Protein AF-A0A7S0Z6G0-F1 (afdb_monomer_lite)

Secondary structure (DSSP, 8-state):
--HHHHHHHHHHHHHHHHHHHHHHTHHHHHHHHHHHHH---SSHHHHHHHHHHHHHHHTTSS-HHHHHTT-TT--HHHHHHHHHHHHHHHHHHHHHHHS-TT-GGGT--

Foldseek 3Di:
DPPVVVVVVVVVVVVVLLVVCLVVCVVVQVVLQVCLVPDDDPDLVSLLVNLVVVVVSCVVGPDNVSSCVVPPSRPVVSNVVSVVSNVVVVVVVVVVVPDPPVDCPVVDD

pLDDT: mean 88.49, std 12.57, range [52.66, 98.0]

Radius of gyration: 20.93 Å; chains: 1; bounding box: 57×38×56 Å

Structure (mmCIF, N/CA/C/O backbone):
data_AF-A0A7S0Z6G0-F1
#
_entry.id   AF-A0A7S0Z6G0-F1
#
loop_
_atom_site.group_PDB
_atom_site.id
_atom_site.type_symbol
_atom_site.label_atom_id
_atom_site.label_alt_id
_atom_site.label_comp_id
_atom_site.label_asym_id
_atom_site.label_entity_id
_atom_site.label_seq_id
_atom_site.pdbx_PDB_ins_code
_atom_site.Cartn_x
_atom_site.Cartn_y
_atom_site.Cartn_z
_atom_site.occupancy
_atom_site.B_iso_or_equiv
_atom_site.auth_seq_id
_atom_site.auth_comp_id
_atom_site.auth_asym_id
_atom_site.auth_atom_id
_atom_site.pdbx_PDB_model_num
ATOM 1 N N . MET A 1 1 ? -11.793 26.967 30.661 1.00 54.00 1 MET A N 1
ATOM 2 C CA . MET A 1 1 ? -12.825 25.903 30.649 1.00 54.00 1 MET A CA 1
ATOM 3 C C . MET A 1 1 ? -13.321 25.538 29.239 1.00 54.00 1 MET A C 1
ATOM 5 O O . MET A 1 1 ? -13.835 24.441 29.103 1.00 54.00 1 MET A O 1
ATOM 9 N N . GLY A 1 2 ? -13.155 26.372 28.195 1.00 59.50 2 GLY A N 1
ATOM 10 C CA . GLY A 1 2 ? -13.587 26.036 26.818 1.00 59.50 2 GLY A CA 1
ATOM 11 C C . GLY A 1 2 ? -12.658 25.096 26.028 1.00 59.50 2 GLY A C 1
ATOM 12 O O . GLY A 1 2 ? -13.141 24.165 25.398 1.00 59.50 2 GLY A O 1
ATOM 13 N N . LEU A 1 3 ? -11.334 25.267 26.142 1.00 62.19 3 LEU A N 1
ATOM 14 C CA . LEU A 1 3 ? -10.338 24.537 25.330 1.00 62.19 3 LEU A CA 1
ATOM 15 C C . LEU A 1 3 ? -10.370 23.005 25.502 1.00 62.19 3 LEU A C 1
ATOM 17 O O . LEU A 1 3 ? -10.285 22.266 24.531 1.00 62.19 3 LEU A O 1
ATOM 21 N N . VAL A 1 4 ? -10.566 22.515 26.730 1.00 69.00 4 VAL A N 1
ATOM 22 C CA . VAL A 1 4 ? -10.611 21.065 27.015 1.00 69.00 4 VAL A CA 1
ATOM 23 C C . VAL A 1 4 ? -11.849 20.402 26.397 1.00 69.00 4 VAL A C 1
ATOM 25 O O . VAL A 1 4 ? -11.830 19.217 26.070 1.00 69.00 4 VAL A O 1
ATOM 28 N N . LYS A 1 5 ? -12.940 21.159 26.231 1.00 65.69 5 LYS A N 1
ATOM 29 C CA . LYS A 1 5 ? -14.204 20.638 25.710 1.00 65.69 5 LYS A CA 1
ATOM 30 C C . LYS A 1 5 ? -14.134 20.441 24.194 1.00 65.69 5 LYS A C 1
ATOM 32 O O . LYS A 1 5 ? -14.489 19.368 23.719 1.00 65.69 5 LYS A O 1
ATOM 37 N N . GLU A 1 6 ? -13.577 21.416 23.473 1.00 66.69 6 GLU A N 1
ATOM 38 C CA . GLU A 1 6 ? -13.325 21.314 22.028 1.00 66.69 6 GLU A CA 1
ATOM 39 C C . GLU A 1 6 ? -12.334 20.191 21.688 1.00 66.69 6 GLU A C 1
ATOM 41 O O . GLU A 1 6 ? -12.572 19.425 20.756 1.00 66.69 6 GLU A O 1
ATOM 46 N N . GLU A 1 7 ? -11.264 20.013 22.473 1.00 70.69 7 GLU A N 1
ATOM 47 C CA . GLU A 1 7 ? -10.321 18.904 22.264 1.00 70.69 7 GLU A CA 1
ATOM 48 C C . GLU A 1 7 ? -10.978 17.526 22.443 1.00 70.69 7 GLU A C 1
ATOM 50 O O . GLU A 1 7 ? -10.702 16.594 21.683 1.00 70.69 7 GLU A O 1
ATOM 55 N N . LEU A 1 8 ? -11.853 17.372 23.441 1.00 65.75 8 LEU A N 1
ATOM 56 C CA . LEU A 1 8 ? -12.570 16.119 23.692 1.00 65.75 8 LEU A CA 1
ATOM 57 C C . LEU A 1 8 ? -13.629 15.834 22.622 1.00 65.75 8 LEU A C 1
ATOM 59 O O . LEU A 1 8 ? -13.761 14.692 22.176 1.00 65.75 8 LEU A O 1
ATOM 63 N N . GLU A 1 9 ? -14.359 16.858 22.185 1.00 67.44 9 GLU A N 1
ATOM 64 C CA . GLU A 1 9 ? -15.355 16.748 21.117 1.00 67.44 9 GLU A CA 1
ATOM 65 C C . GLU A 1 9 ? -14.693 16.421 19.770 1.00 67.44 9 GLU A C 1
ATOM 67 O O . GLU A 1 9 ? -15.143 15.504 19.080 1.00 67.44 9 GLU A O 1
ATOM 72 N N . GLY A 1 10 ? -13.563 17.061 19.447 1.00 70.38 10 GLY A N 1
ATOM 73 C CA . GLY A 1 10 ? -12.766 16.762 18.255 1.00 70.38 10 GLY A CA 1
ATOM 74 C C . GLY A 1 10 ? -12.196 15.341 18.256 1.00 70.38 10 GLY A C 1
ATOM 75 O O . GLY A 1 10 ? -12.312 14.625 17.260 1.00 70.38 10 GLY A O 1
ATOM 76 N N . ARG A 1 11 ? -11.662 14.872 19.394 1.00 72.31 11 ARG A N 1
ATOM 77 C CA . ARG A 1 11 ? -11.200 13.477 19.551 1.00 72.31 11 ARG A CA 1
ATOM 78 C C . ARG A 1 11 ? -12.338 12.468 19.395 1.00 72.31 11 ARG A C 1
ATOM 80 O O . ARG A 1 11 ? -12.143 11.423 18.778 1.00 72.31 11 ARG A O 1
ATOM 87 N N . SER A 1 12 ? -13.519 12.779 19.926 1.00 78.06 12 SER A N 1
ATOM 88 C CA . SER A 1 12 ? -14.714 11.934 19.812 1.00 78.06 12 SER A CA 1
ATOM 89 C C . SER A 1 12 ? -15.231 11.858 18.372 1.00 78.06 12 SER A C 1
ATOM 91 O O . SER A 1 12 ? -15.540 10.771 17.884 1.00 78.06 12 SER A O 1
ATOM 93 N N . ALA A 1 13 ? -15.279 12.986 17.660 1.00 85.38 13 ALA A N 1
ATOM 94 C CA . ALA A 1 13 ? -15.673 13.032 16.253 1.00 85.38 13 ALA A CA 1
ATOM 95 C C . ALA A 1 13 ? -14.694 12.253 15.362 1.00 85.38 13 ALA A C 1
ATOM 97 O O . ALA A 1 13 ? -15.119 11.426 14.558 1.00 85.38 13 ALA A O 1
ATOM 98 N N . TYR A 1 14 ? -13.390 12.441 15.572 1.00 88.81 14 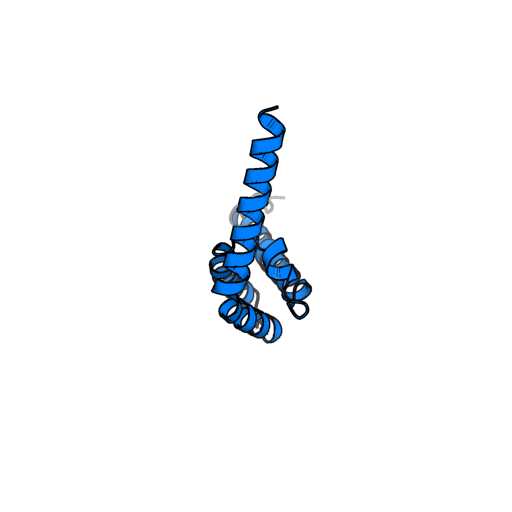TYR A N 1
ATOM 99 C CA . TYR A 1 14 ? -12.345 11.700 14.868 1.00 88.81 14 TYR A CA 1
ATOM 100 C C . TYR A 1 14 ? -12.471 10.182 15.069 1.00 88.81 14 TYR A C 1
ATOM 102 O O . TYR A 1 14 ? -12.482 9.424 14.102 1.00 88.81 14 TYR A O 1
ATOM 110 N N . GLN A 1 15 ? -12.645 9.721 16.313 1.00 87.25 15 GLN A N 1
ATOM 111 C CA . GLN A 1 15 ? -12.822 8.292 16.600 1.00 87.25 15 GLN A CA 1
ATOM 112 C C . GLN A 1 15 ? -14.065 7.706 15.920 1.00 87.25 15 GLN A C 1
ATOM 114 O O . GLN A 1 15 ? -14.023 6.572 15.442 1.00 87.25 15 GLN A O 1
ATOM 119 N N . LYS A 1 16 ? -15.160 8.474 15.848 1.00 90.31 16 LYS A N 1
ATOM 120 C CA . LYS A 1 16 ? -16.373 8.068 15.127 1.00 90.31 16 LYS A CA 1
ATOM 121 C C . LYS A 1 16 ? -16.137 7.974 13.624 1.00 90.31 16 LYS A C 1
ATOM 123 O O . LYS A 1 16 ? -16.610 7.015 13.024 1.00 90.31 16 LYS A O 1
ATOM 128 N N . GLN A 1 17 ? -15.392 8.909 13.035 1.00 92.06 17 GLN A N 1
ATOM 129 C CA . GLN A 1 17 ? -15.074 8.868 11.608 1.00 92.06 17 GLN A CA 1
ATOM 130 C C . GLN A 1 17 ? -14.238 7.633 11.264 1.00 92.06 17 GLN A C 1
ATOM 132 O O . GLN A 1 17 ? -14.618 6.865 10.389 1.00 92.06 17 GLN A O 1
ATOM 137 N N . VAL A 1 18 ? -13.179 7.361 12.031 1.00 91.69 18 VAL A N 1
ATOM 138 C CA . VAL A 1 18 ? -12.358 6.153 11.855 1.00 91.69 18 VAL A CA 1
ATOM 139 C C . VAL A 1 18 ? -13.195 4.879 12.009 1.00 91.69 18 VAL A C 1
ATOM 141 O O . VAL A 1 18 ? -13.020 3.923 11.256 1.00 91.69 18 VAL A O 1
ATOM 144 N N . ALA A 1 19 ? -14.109 4.831 12.983 1.00 90.12 19 ALA A N 1
ATOM 145 C CA . ALA A 1 19 ? -15.001 3.687 13.160 1.00 90.12 19 ALA A CA 1
ATOM 146 C C . ALA A 1 19 ? -15.987 3.526 11.989 1.00 90.12 19 ALA A C 1
ATOM 148 O O . ALA A 1 19 ? -16.226 2.402 11.552 1.00 90.12 19 ALA A O 1
ATOM 149 N N . SER A 1 20 ? -16.515 4.634 11.463 1.00 93.06 20 SER A N 1
ATOM 150 C CA . SER A 1 20 ? -17.388 4.646 10.287 1.00 93.06 20 SER A CA 1
ATOM 151 C C . SER A 1 20 ? -16.657 4.142 9.045 1.00 93.06 20 SER A C 1
ATOM 153 O O . SER A 1 20 ? -17.179 3.283 8.340 1.00 93.06 20 SER A O 1
ATOM 155 N N . ASP A 1 21 ? -15.435 4.616 8.807 1.00 94.31 21 ASP A N 1
ATOM 156 C CA . ASP A 1 21 ? -14.610 4.184 7.679 1.00 94.31 21 ASP A CA 1
ATOM 157 C C . ASP A 1 21 ? -14.296 2.686 7.762 1.00 94.31 21 ASP A C 1
ATOM 159 O O . ASP A 1 21 ? -14.386 1.973 6.763 1.00 94.31 21 ASP A O 1
ATOM 163 N N . ARG A 1 22 ? -13.981 2.179 8.963 1.00 92.38 22 ARG A N 1
ATOM 164 C CA . ARG A 1 22 ? -13.740 0.743 9.183 1.00 92.38 22 ARG A CA 1
ATOM 165 C C . ARG A 1 22 ? -14.929 -0.111 8.768 1.00 92.38 22 ARG A C 1
ATOM 167 O O . ARG A 1 22 ? -14.709 -1.168 8.190 1.00 92.38 22 ARG A O 1
ATOM 174 N N . GLU A 1 23 ? -16.149 0.318 9.074 1.00 92.81 23 GLU A N 1
ATOM 175 C CA . GLU A 1 23 ? -17.351 -0.439 8.721 1.00 92.81 23 GLU A CA 1
ATOM 176 C C . GLU A 1 23 ? -17.679 -0.296 7.230 1.00 92.81 23 GLU A C 1
ATOM 178 O O . GLU A 1 23 ? -17.882 -1.296 6.543 1.00 92.81 23 GLU A O 1
ATOM 183 N N . ALA A 1 24 ? -17.647 0.932 6.704 1.00 94.62 24 ALA A N 1
ATOM 184 C CA . ALA A 1 24 ? -17.981 1.228 5.313 1.00 94.62 24 ALA A CA 1
ATOM 185 C C . ALA A 1 24 ? -17.027 0.554 4.314 1.00 94.62 24 ALA A C 1
ATOM 187 O O . ALA A 1 24 ? -17.462 0.037 3.285 1.00 94.62 24 ALA A O 1
ATOM 188 N N . TYR A 1 25 ? -15.727 0.529 4.620 1.00 95.44 25 TYR A N 1
ATOM 189 C CA . TYR A 1 25 ? -14.693 0.070 3.693 1.00 95.44 25 TYR A CA 1
ATOM 190 C C . TYR A 1 25 ? -14.139 -1.319 4.014 1.00 95.44 25 TYR A C 1
ATOM 192 O O . TYR A 1 25 ? -13.204 -1.768 3.353 1.00 95.44 25 TYR A O 1
ATOM 200 N N . LYS A 1 26 ? -14.719 -2.051 4.973 1.00 93.94 26 LYS A N 1
ATOM 201 C CA . LYS A 1 26 ? -14.230 -3.378 5.384 1.00 93.94 26 LYS A CA 1
ATOM 202 C C . LYS A 1 26 ? -14.079 -4.362 4.226 1.00 93.94 26 LYS A C 1
ATOM 204 O O . LYS A 1 26 ? -13.072 -5.062 4.144 1.00 93.94 26 LYS A O 1
ATOM 209 N N . GLY A 1 27 ? -15.081 -4.418 3.346 1.00 94.81 27 GLY A N 1
ATOM 210 C CA . GLY A 1 27 ? -15.070 -5.295 2.172 1.00 94.81 27 GLY A CA 1
ATOM 211 C C . GLY A 1 27 ? -13.965 -4.915 1.188 1.00 94.81 27 GLY A C 1
ATOM 212 O O . GLY A 1 27 ? -13.148 -5.760 0.829 1.00 94.81 27 GLY A O 1
ATOM 213 N N . MET A 1 28 ? -13.886 -3.623 0.852 1.00 95.62 28 MET A N 1
ATOM 214 C CA . MET A 1 28 ? -12.856 -3.072 -0.032 1.00 95.62 28 MET A CA 1
ATOM 215 C C . MET A 1 28 ? -11.445 -3.346 0.507 1.00 95.62 28 MET A C 1
ATOM 217 O O . MET A 1 28 ? -10.602 -3.841 -0.235 1.00 95.62 28 MET A O 1
ATOM 221 N N . LEU A 1 29 ? -11.199 -3.122 1.802 1.00 96.19 29 LEU A N 1
ATOM 222 C CA . LEU A 1 29 ? -9.902 -3.388 2.432 1.00 96.19 29 LEU A CA 1
ATOM 223 C C . LEU A 1 29 ? -9.582 -4.887 2.501 1.00 96.19 29 LEU A C 1
ATOM 225 O O . LEU A 1 29 ? -8.442 -5.286 2.280 1.00 96.19 29 LEU A O 1
ATOM 229 N N . GLY A 1 30 ? -10.573 -5.746 2.749 1.00 95.31 30 GLY A N 1
ATOM 230 C CA . GLY A 1 30 ? -10.376 -7.198 2.721 1.00 95.31 30 GLY A CA 1
ATOM 231 C C . GLY A 1 30 ? -10.013 -7.736 1.330 1.00 95.31 30 GLY A C 1
ATOM 232 O O . GLY A 1 30 ? -9.222 -8.673 1.202 1.00 95.31 30 GLY A O 1
ATOM 233 N N . GLU A 1 31 ? -10.572 -7.158 0.269 1.00 96.00 31 GLU A N 1
ATOM 234 C CA . GLU A 1 31 ? -10.193 -7.460 -1.116 1.00 96.00 31 GLU A CA 1
ATOM 235 C C . GLU A 1 31 ? -8.818 -6.893 -1.457 1.00 96.00 31 GLU A C 1
ATOM 237 O O . GLU A 1 31 ? -7.951 -7.642 -1.906 1.00 96.00 31 GLU A O 1
ATOM 242 N N . LEU A 1 32 ? -8.579 -5.620 -1.144 1.00 97.00 32 LEU A N 1
ATOM 243 C CA . LEU A 1 32 ? -7.317 -4.940 -1.416 1.00 97.00 32 LEU A CA 1
ATOM 244 C C . LEU A 1 32 ? -6.137 -5.623 -0.714 1.00 97.00 32 LEU A C 1
ATOM 246 O O . LEU A 1 32 ? -5.085 -5.811 -1.317 1.00 97.00 32 LEU A O 1
ATOM 250 N N . GLY A 1 33 ? -6.316 -6.084 0.526 1.00 96.94 33 GLY A N 1
ATOM 251 C CA . GLY A 1 33 ? -5.292 -6.844 1.245 1.00 96.94 33 GLY A CA 1
ATOM 252 C C . GLY A 1 33 ? -4.932 -8.159 0.544 1.00 96.94 33 GLY A C 1
ATOM 253 O O . GLY A 1 33 ? -3.755 -8.510 0.449 1.00 96.94 33 GLY A O 1
ATOM 254 N N . ARG A 1 34 ? -5.922 -8.865 -0.019 1.00 96.81 34 ARG A N 1
ATOM 255 C CA . ARG A 1 34 ? -5.688 -10.085 -0.812 1.00 96.81 34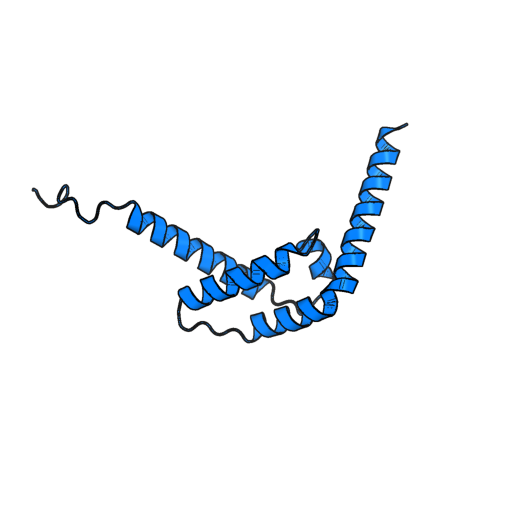 ARG A CA 1
ATOM 256 C C . ARG A 1 34 ? -5.019 -9.778 -2.149 1.00 96.81 34 ARG A C 1
ATOM 258 O O . ARG A 1 34 ? -4.096 -10.497 -2.525 1.00 96.81 34 ARG A O 1
ATOM 265 N N . GLU A 1 35 ? -5.443 -8.713 -2.830 1.00 97.38 35 GLU A N 1
ATOM 266 C CA . GLU A 1 35 ? -4.807 -8.226 -4.060 1.00 97.38 35 GLU A CA 1
ATOM 267 C C . GLU A 1 35 ? -3.327 -7.926 -3.814 1.00 97.38 35 GLU A C 1
ATOM 269 O O . GLU A 1 35 ? -2.470 -8.477 -4.502 1.00 97.38 35 GLU A O 1
ATOM 274 N N . VAL A 1 36 ? -3.008 -7.144 -2.776 1.00 97.56 36 VAL A N 1
ATOM 275 C CA . VAL A 1 36 ? -1.623 -6.841 -2.394 1.00 97.56 36 VAL A CA 1
ATOM 276 C C . VAL A 1 36 ? -0.856 -8.125 -2.091 1.00 97.56 36 VAL A C 1
ATOM 278 O O . VAL A 1 36 ? 0.251 -8.307 -2.596 1.00 97.56 36 VAL A O 1
ATOM 281 N N . ALA A 1 37 ? -1.414 -9.041 -1.295 1.00 96.69 37 ALA A N 1
ATOM 282 C CA . ALA A 1 37 ? -0.745 -10.293 -0.944 1.00 96.69 37 ALA A CA 1
ATOM 283 C C . ALA A 1 37 ? -0.417 -11.148 -2.183 1.00 96.69 37 ALA A C 1
ATOM 285 O O . ALA A 1 37 ? 0.704 -11.648 -2.292 1.00 96.69 37 ALA A O 1
ATOM 286 N N . ALA A 1 38 ? -1.337 -11.237 -3.145 1.00 97.12 38 ALA A N 1
ATOM 287 C CA . ALA A 1 38 ? -1.179 -12.006 -4.380 1.00 97.12 38 ALA A CA 1
ATOM 288 C C . ALA A 1 38 ? -0.381 -11.281 -5.480 1.00 97.12 38 ALA A C 1
ATOM 290 O O . ALA A 1 38 ? 0.068 -11.921 -6.429 1.00 97.12 38 ALA A O 1
ATOM 291 N N . PHE A 1 39 ? -0.185 -9.965 -5.367 1.00 98.00 39 PHE A N 1
ATOM 292 C CA . PHE A 1 39 ? 0.464 -9.164 -6.401 1.00 98.00 39 PHE A CA 1
ATOM 293 C C . PHE A 1 39 ? 1.904 -9.621 -6.679 1.00 98.00 39 PHE A C 1
ATOM 295 O O . PHE A 1 39 ? 2.741 -9.670 -5.774 1.00 98.00 39 PHE A O 1
ATOM 302 N N . SER A 1 40 ? 2.195 -9.937 -7.938 1.00 97.00 40 SER A N 1
ATOM 303 C CA . SER A 1 40 ? 3.517 -10.334 -8.421 1.00 97.00 40 SER A CA 1
ATOM 304 C C . SER A 1 40 ? 3.858 -9.482 -9.648 1.00 97.00 40 SER A C 1
ATOM 306 O O . SER A 1 40 ? 3.444 -9.849 -10.748 1.00 97.00 40 SER A O 1
ATOM 308 N N . PRO A 1 41 ? 4.546 -8.338 -9.477 1.00 95.62 41 PRO A N 1
ATOM 309 C CA . PRO A 1 41 ? 4.882 -7.450 -10.589 1.00 95.62 41 PRO A CA 1
ATOM 310 C C . PRO A 1 41 ? 5.908 -8.102 -11.524 1.00 95.62 41 PRO A C 1
ATOM 312 O O . PRO A 1 41 ? 6.839 -8.755 -11.047 1.00 95.62 41 PRO A O 1
ATOM 315 N N . ALA A 1 42 ? 5.768 -7.911 -12.839 1.00 96.31 42 ALA A N 1
ATOM 316 C CA . ALA A 1 42 ? 6.795 -8.313 -13.803 1.00 96.31 42 ALA A CA 1
ATOM 317 C C . ALA A 1 42 ? 7.895 -7.248 -13.920 1.00 96.31 42 ALA A C 1
ATOM 319 O O . ALA A 1 42 ? 9.070 -7.577 -14.087 1.00 96.31 42 ALA A O 1
ATOM 320 N N . ASP A 1 43 ? 7.516 -5.978 -13.789 1.00 95.31 43 ASP A N 1
ATOM 321 C CA . ASP A 1 43 ? 8.424 -4.840 -13.807 1.00 95.31 43 ASP A CA 1
ATOM 322 C C . ASP A 1 43 ? 7.961 -3.708 -12.871 1.00 95.31 43 ASP A C 1
ATOM 324 O O . ASP A 1 43 ? 6.974 -3.810 -12.140 1.00 95.31 43 ASP A O 1
ATOM 328 N N . VAL A 1 44 ? 8.718 -2.610 -12.855 1.00 94.62 44 VAL A N 1
ATOM 329 C CA . VAL A 1 44 ? 8.418 -1.456 -12.001 1.00 94.62 44 VAL A CA 1
ATOM 330 C C . VAL A 1 44 ? 7.218 -0.639 -12.492 1.00 94.62 44 VAL A C 1
ATOM 332 O O . VAL A 1 44 ? 6.587 0.051 -11.693 1.00 94.62 44 VAL A O 1
ATOM 335 N N . ALA A 1 45 ? 6.857 -0.730 -13.776 1.00 95.12 45 ALA A N 1
ATOM 336 C CA . ALA A 1 45 ? 5.678 -0.055 -14.309 1.00 95.12 45 ALA A CA 1
ATOM 337 C C . ALA A 1 45 ? 4.393 -0.724 -13.800 1.00 95.12 45 ALA A C 1
ATOM 339 O O . ALA A 1 45 ? 3.432 -0.026 -13.465 1.00 95.12 45 ALA A O 1
ATOM 340 N N . ASP A 1 46 ? 4.400 -2.051 -13.644 1.00 97.06 46 ASP A N 1
ATOM 341 C CA . ASP A 1 46 ? 3.325 -2.777 -12.963 1.00 97.06 46 ASP A CA 1
ATOM 342 C C . ASP A 1 46 ? 3.152 -2.292 -11.520 1.00 97.06 46 ASP A C 1
ATOM 344 O O . ASP A 1 46 ? 2.024 -2.064 -11.077 1.00 97.06 46 ASP A O 1
ATOM 348 N N . VAL A 1 47 ? 4.260 -2.098 -10.791 1.00 97.38 47 VAL A N 1
ATOM 349 C CA . VAL A 1 47 ? 4.238 -1.573 -9.415 1.00 97.38 47 VAL A CA 1
ATOM 350 C C . VAL A 1 47 ? 3.640 -0.171 -9.378 1.00 97.38 47 VAL A C 1
ATOM 352 O O . VAL A 1 47 ? 2.746 0.078 -8.576 1.00 97.38 47 VAL A O 1
ATOM 355 N N . GLU A 1 48 ? 4.082 0.736 -10.250 1.00 96.31 48 GLU A N 1
ATOM 356 C CA . GLU A 1 48 ? 3.559 2.105 -10.308 1.00 96.31 48 GLU A CA 1
ATOM 357 C C . GLU A 1 48 ? 2.064 2.143 -10.625 1.00 96.31 48 GLU A C 1
ATOM 359 O O . GLU A 1 48 ? 1.311 2.866 -9.970 1.00 96.31 48 GLU A O 1
ATOM 364 N N . ARG A 1 49 ? 1.614 1.342 -11.596 1.00 96.94 49 ARG A N 1
ATOM 365 C CA . ARG A 1 49 ? 0.200 1.263 -11.970 1.00 96.94 49 ARG A CA 1
ATOM 366 C C . ARG A 1 49 ? -0.648 0.709 -10.831 1.00 96.94 49 ARG A C 1
ATOM 368 O O . ARG A 1 49 ? -1.709 1.261 -10.539 1.00 96.94 49 ARG A O 1
ATOM 375 N N . PHE A 1 50 ? -0.200 -0.382 -10.213 1.00 97.75 50 PHE A N 1
ATOM 376 C CA . PHE A 1 50 ? -0.894 -0.987 -9.082 1.00 97.75 50 PHE A CA 1
ATOM 377 C C . PHE A 1 50 ? -0.965 -0.013 -7.905 1.00 97.75 50 PHE A C 1
ATOM 379 O O . PHE A 1 50 ? -2.045 0.205 -7.360 1.00 97.75 50 PHE A O 1
ATOM 386 N N . MET A 1 51 ? 0.159 0.621 -7.559 1.00 97.31 51 MET A N 1
ATOM 387 C CA . MET A 1 51 ? 0.219 1.570 -6.453 1.00 97.31 51 MET A CA 1
ATOM 388 C C . MET A 1 51 ? -0.623 2.818 -6.706 1.00 97.31 51 MET A C 1
ATOM 390 O O . MET A 1 51 ? -1.254 3.290 -5.773 1.00 97.31 51 MET A O 1
ATOM 394 N N . GLY A 1 52 ? -0.727 3.310 -7.944 1.00 96.50 52 GLY A N 1
ATOM 395 C CA . GLY A 1 52 ? -1.644 4.406 -8.272 1.00 96.50 52 GLY A CA 1
ATOM 396 C C . GLY A 1 52 ? -3.098 4.074 -7.920 1.00 96.50 52 GLY A C 1
ATOM 397 O O . GLY A 1 52 ? -3.724 4.784 -7.140 1.00 96.50 52 GLY A O 1
ATOM 398 N N . ALA A 1 53 ? -3.604 2.939 -8.412 1.00 96.69 53 ALA A N 1
ATOM 399 C CA . ALA A 1 53 ? -4.965 2.494 -8.102 1.00 96.69 53 ALA A CA 1
ATOM 400 C C . ALA A 1 53 ? -5.160 2.141 -6.614 1.00 96.69 53 ALA A C 1
ATOM 402 O O . ALA A 1 53 ? -6.260 2.276 -6.078 1.00 96.69 53 ALA A O 1
ATOM 403 N N . PHE A 1 54 ? -4.107 1.662 -5.948 1.00 97.38 54 PHE A N 1
ATOM 404 C CA . PHE A 1 54 ? -4.110 1.403 -4.514 1.00 97.38 54 PHE A CA 1
ATOM 405 C C . PHE A 1 54 ? -4.263 2.705 -3.718 1.00 97.38 54 PHE A C 1
ATOM 407 O O . PHE A 1 54 ? -5.164 2.786 -2.887 1.00 97.38 54 PHE A O 1
ATOM 414 N N . GLU A 1 55 ? -3.454 3.735 -3.991 1.00 96.62 55 GLU A N 1
ATOM 415 C CA . GLU A 1 55 ? -3.531 5.010 -3.264 1.00 96.62 55 GLU A CA 1
ATOM 416 C C . GLU A 1 55 ? -4.879 5.712 -3.475 1.00 96.62 55 GLU A C 1
ATOM 418 O O . GLU A 1 55 ? -5.414 6.279 -2.526 1.00 96.62 55 GLU A O 1
ATOM 423 N N . ASP A 1 56 ? -5.491 5.600 -4.660 1.00 96.62 56 ASP A N 1
ATOM 424 C CA . ASP A 1 56 ? -6.840 6.129 -4.911 1.00 96.62 56 ASP A CA 1
ATOM 425 C C . ASP A 1 56 ? -7.892 5.493 -3.983 1.00 96.62 56 ASP A C 1
ATOM 427 O O . ASP A 1 56 ? -8.773 6.179 -3.461 1.00 96.62 56 ASP A O 1
ATOM 431 N N . LYS A 1 57 ? -7.793 4.177 -3.739 1.00 95.94 57 LYS A N 1
ATOM 432 C CA . LYS A 1 57 ? -8.662 3.470 -2.783 1.00 95.94 57 LYS A CA 1
ATOM 433 C C . LYS A 1 57 ? -8.343 3.880 -1.341 1.00 95.94 57 LYS A C 1
ATOM 435 O O . LYS A 1 57 ? -9.266 4.064 -0.547 1.00 95.94 57 LYS A O 1
ATOM 440 N N . MET A 1 58 ? -7.063 4.035 -0.996 1.00 96.44 58 MET A N 1
ATOM 441 C CA . MET A 1 58 ? -6.632 4.415 0.356 1.00 96.44 58 MET A CA 1
ATOM 442 C C . MET A 1 58 ? -6.996 5.863 0.709 1.00 96.44 58 MET A C 1
ATOM 444 O O . MET A 1 58 ? -7.310 6.139 1.865 1.00 96.44 58 MET A O 1
ATOM 448 N N . ALA A 1 59 ? -7.055 6.765 -0.274 1.00 95.25 59 ALA A N 1
ATOM 449 C CA . ALA A 1 59 ? -7.466 8.160 -0.101 1.00 95.25 59 ALA A CA 1
ATOM 450 C C . ALA A 1 59 ? -8.929 8.329 0.354 1.00 95.25 59 ALA A C 1
ATOM 452 O O . ALA A 1 59 ? -9.316 9.411 0.794 1.00 95.25 59 ALA A O 1
ATOM 453 N N . LEU A 1 60 ? -9.746 7.271 0.275 1.00 93.38 60 LEU A N 1
ATOM 454 C CA . LEU A 1 60 ? -11.110 7.251 0.815 1.00 93.38 60 LEU A CA 1
ATOM 455 C C . LEU A 1 60 ? -11.145 7.184 2.349 1.00 93.38 60 LEU A C 1
ATOM 457 O O . LEU A 1 60 ? -12.187 7.457 2.947 1.00 93.38 60 LEU A O 1
ATOM 461 N N . LEU A 1 61 ? -10.039 6.787 2.983 1.00 94.69 61 LEU A N 1
ATOM 462 C CA . LEU A 1 61 ? -9.933 6.666 4.431 1.00 94.69 61 LEU A CA 1
ATOM 463 C C . LEU A 1 61 ? -9.541 8.009 5.047 1.00 94.69 61 LEU A C 1
ATOM 465 O O . LEU A 1 61 ? -8.590 8.653 4.613 1.00 94.69 61 LEU A O 1
ATOM 469 N N . SER A 1 62 ? -10.220 8.395 6.125 1.00 92.12 62 SER A N 1
ATOM 470 C CA . SER A 1 62 ? -9.852 9.580 6.909 1.00 92.12 62 SER A CA 1
ATOM 471 C C . SER A 1 62 ? -8.494 9.437 7.599 1.00 92.12 62 SER A C 1
ATOM 473 O O . SER A 1 62 ? -7.763 10.415 7.738 1.00 92.12 62 SER A O 1
ATOM 475 N N . ASP A 1 63 ? -8.153 8.220 8.029 1.00 93.88 63 ASP A N 1
ATOM 476 C CA . ASP A 1 63 ? -6.861 7.879 8.619 1.00 93.88 63 ASP A CA 1
ATOM 477 C C . ASP A 1 63 ? -6.528 6.411 8.333 1.00 93.88 63 ASP A C 1
ATOM 479 O O . ASP A 1 63 ? -7.022 5.495 8.999 1.00 93.88 63 ASP A O 1
ATOM 483 N N . GLU A 1 64 ? -5.671 6.188 7.339 1.00 93.19 64 GLU A N 1
ATOM 484 C CA . GLU A 1 64 ? -5.218 4.855 6.943 1.00 93.19 64 GLU A CA 1
ATOM 485 C C . GLU A 1 64 ? -4.671 4.052 8.136 1.00 93.19 64 GLU A C 1
ATOM 487 O O . GLU A 1 64 ? -5.078 2.911 8.363 1.00 93.19 64 GLU A O 1
ATOM 492 N N . ASN A 1 65 ? -3.795 4.651 8.945 1.00 91.31 65 ASN A N 1
ATOM 493 C CA . ASN A 1 65 ? -3.111 3.949 10.029 1.00 91.31 65 ASN A CA 1
ATOM 494 C C . ASN A 1 65 ? -4.088 3.490 11.110 1.00 91.31 65 ASN A C 1
ATOM 496 O O . ASN A 1 65 ? -3.975 2.379 11.634 1.00 91.31 65 ASN A O 1
ATOM 500 N N . MET A 1 66 ? -5.051 4.336 11.476 1.00 93.94 66 MET A N 1
ATOM 501 C CA . MET A 1 66 ? -6.040 3.965 12.479 1.00 93.94 66 MET A CA 1
ATOM 502 C C . MET A 1 66 ? -7.082 3.002 11.930 1.00 93.94 66 MET A C 1
ATOM 504 O O . MET A 1 66 ? -7.477 2.089 12.659 1.00 93.94 66 MET A O 1
ATOM 508 N N . VAL A 1 67 ? -7.519 3.145 10.681 1.00 94.56 67 VAL A N 1
ATOM 509 C CA . VAL A 1 67 ? -8.468 2.206 10.070 1.00 94.56 67 VAL A CA 1
ATOM 510 C C . VAL A 1 67 ? -7.846 0.810 9.976 1.00 94.56 67 VAL A C 1
ATOM 512 O O . VAL A 1 67 ? -8.442 -0.153 10.469 1.00 94.56 67 VAL A O 1
ATOM 515 N N . LEU A 1 68 ? -6.616 0.706 9.466 1.00 94.62 68 LEU A N 1
ATOM 516 C CA . LEU A 1 68 ? -5.929 -0.567 9.235 1.00 94.62 68 LEU A CA 1
ATOM 517 C C . LEU A 1 68 ? -5.556 -1.330 10.514 1.00 94.62 68 LEU A C 1
ATOM 519 O O . LEU A 1 68 ? -5.400 -2.546 10.460 1.00 94.62 68 LEU A O 1
ATOM 523 N N . LYS A 1 69 ? -5.510 -0.687 11.691 1.00 92.12 69 LYS A N 1
ATOM 524 C CA . LYS A 1 69 ? -5.308 -1.389 12.981 1.00 92.12 69 LYS A CA 1
ATOM 525 C C . LYS A 1 69 ? -6.330 -2.498 13.255 1.00 92.12 69 LYS A C 1
ATOM 527 O O . LYS A 1 69 ? -6.053 -3.380 14.061 1.00 92.12 69 LYS A O 1
ATOM 532 N N . ALA A 1 70 ? -7.506 -2.446 12.628 1.00 90.25 70 ALA A N 1
ATOM 533 C CA . ALA A 1 70 ? -8.528 -3.484 12.750 1.00 90.25 70 ALA A CA 1
ATOM 534 C C . ALA A 1 70 ? -8.267 -4.724 11.863 1.00 90.25 70 ALA A C 1
ATOM 536 O O . ALA A 1 70 ? -9.018 -5.693 11.953 1.00 90.25 70 ALA A O 1
ATOM 537 N N . PHE A 1 71 ? -7.225 -4.707 11.024 1.00 92.06 71 PHE A N 1
ATOM 538 C CA . PHE A 1 71 ? -6.914 -5.737 10.030 1.00 92.06 71 PHE A CA 1
ATOM 539 C C . PHE A 1 71 ? -5.543 -6.369 10.337 1.00 92.06 71 PHE A C 1
ATOM 541 O O . PHE A 1 71 ? -4.530 -5.929 9.798 1.00 92.06 71 PHE A O 1
ATOM 548 N N . PRO A 1 72 ? -5.475 -7.394 11.210 1.00 90.38 72 PRO A N 1
ATOM 549 C CA . PRO A 1 72 ? -4.202 -7.987 11.635 1.00 90.38 72 PRO A CA 1
ATOM 550 C C . PRO A 1 72 ? -3.441 -8.679 10.495 1.00 90.38 72 PRO A C 1
ATOM 552 O O . PRO A 1 72 ? -2.214 -8.680 10.500 1.00 90.38 72 PRO A O 1
ATOM 555 N N . ASP A 1 73 ? -4.159 -9.208 9.502 1.00 92.44 73 ASP A N 1
ATOM 556 C CA . ASP A 1 73 ? -3.580 -9.876 8.329 1.00 92.44 73 ASP A CA 1
ATOM 557 C C . ASP A 1 73 ? -3.264 -8.905 7.180 1.00 92.44 73 ASP A C 1
ATOM 559 O O . ASP A 1 73 ? -2.968 -9.325 6.058 1.00 92.44 73 ASP A O 1
ATOM 563 N N . TRP A 1 74 ? -3.352 -7.593 7.423 1.00 96.44 74 TRP A N 1
ATOM 564 C CA . TRP A 1 74 ? -3.007 -6.605 6.412 1.00 96.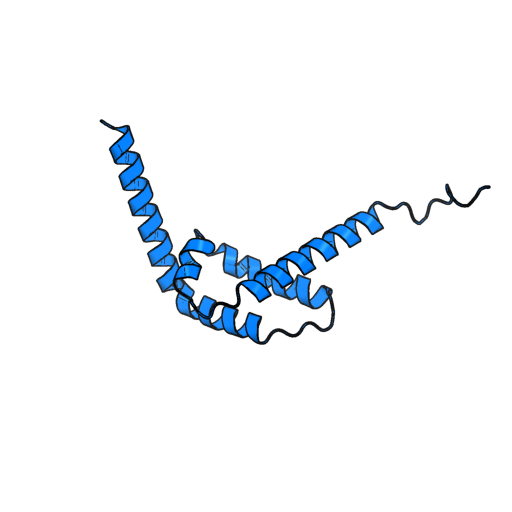44 74 TRP A CA 1
ATOM 565 C C . TRP A 1 74 ? -1.521 -6.731 6.035 1.00 96.44 74 TRP A C 1
ATOM 567 O O . TRP A 1 74 ? -0.656 -6.723 6.917 1.00 96.44 74 TRP A O 1
ATOM 577 N N . PRO A 1 75 ? -1.175 -6.821 4.737 1.00 96.88 75 PRO A N 1
ATOM 578 C CA . PRO A 1 75 ? 0.200 -7.035 4.293 1.00 96.88 75 PRO A CA 1
ATOM 579 C C . PRO A 1 75 ? 1.040 -5.743 4.345 1.00 96.88 75 PRO A C 1
ATOM 581 O O . PRO A 1 75 ? 1.665 -5.367 3.351 1.00 96.88 75 PRO A O 1
ATOM 584 N N . SER A 1 76 ? 1.100 -5.071 5.504 1.00 95.81 76 SER A N 1
ATOM 585 C CA . SER A 1 76 ? 1.716 -3.745 5.699 1.00 95.81 76 SER A CA 1
ATOM 586 C C . SER A 1 76 ? 3.115 -3.650 5.106 1.00 95.81 76 SER A C 1
ATOM 588 O O . SER A 1 76 ? 3.414 -2.728 4.357 1.00 95.81 76 SER A O 1
ATOM 590 N N . ARG A 1 77 ? 3.961 -4.648 5.386 1.00 96.38 77 ARG A N 1
ATOM 591 C CA . ARG A 1 77 ? 5.347 -4.669 4.906 1.00 96.38 77 ARG A CA 1
ATOM 592 C C . ARG A 1 77 ? 5.429 -4.720 3.383 1.00 96.38 77 ARG A C 1
ATOM 594 O O . ARG A 1 77 ? 6.302 -4.095 2.796 1.00 96.38 77 ARG A O 1
ATOM 601 N N . LYS A 1 78 ? 4.531 -5.467 2.734 1.00 97.50 78 LYS A N 1
ATOM 602 C CA . LYS A 1 78 ? 4.504 -5.551 1.271 1.00 97.50 78 LYS A CA 1
ATOM 603 C C . LYS A 1 78 ? 4.020 -4.235 0.667 1.00 97.50 78 LYS A C 1
ATOM 605 O O . LYS A 1 78 ? 4.632 -3.771 -0.285 1.00 97.50 78 LYS A O 1
ATOM 610 N N . VAL A 1 79 ? 2.991 -3.612 1.250 1.00 97.81 79 VAL A N 1
ATOM 611 C CA . VAL A 1 79 ? 2.536 -2.267 0.851 1.00 97.81 79 VAL A CA 1
ATOM 612 C C . VAL A 1 79 ? 3.674 -1.251 0.966 1.00 97.81 79 VAL A C 1
ATOM 614 O O . VAL A 1 79 ? 3.936 -0.526 0.014 1.00 97.81 79 VAL A O 1
ATOM 617 N N . GLU A 1 80 ? 4.385 -1.225 2.094 1.00 97.31 80 GLU A N 1
ATOM 618 C CA . GLU A 1 80 ? 5.514 -0.315 2.324 1.00 97.31 80 GLU A CA 1
ATOM 619 C C . GLU A 1 80 ? 6.622 -0.506 1.279 1.00 97.31 80 GLU A C 1
ATOM 621 O O . GLU A 1 80 ? 7.068 0.464 0.670 1.00 97.31 80 GLU A O 1
ATOM 626 N N . MET A 1 81 ? 6.994 -1.755 0.984 1.00 97.75 81 MET A N 1
ATOM 627 C CA . MET A 1 81 ? 7.974 -2.057 -0.064 1.00 97.75 81 MET A CA 1
ATOM 628 C C . MET A 1 81 ? 7.511 -1.615 -1.460 1.00 97.75 81 MET A C 1
ATOM 630 O O . MET A 1 81 ? 8.321 -1.121 -2.243 1.00 97.75 81 MET A O 1
ATOM 634 N N . LEU A 1 82 ? 6.227 -1.785 -1.793 1.00 98.00 82 LEU A N 1
ATOM 635 C CA . LEU A 1 82 ? 5.679 -1.354 -3.083 1.00 98.00 82 LEU A CA 1
ATOM 636 C C . LEU A 1 82 ? 5.649 0.177 -3.200 1.00 98.00 82 LEU A C 1
ATOM 638 O O . LEU A 1 82 ? 6.037 0.709 -4.241 1.00 98.00 82 LEU A O 1
ATOM 642 N N . ARG A 1 83 ? 5.270 0.883 -2.125 1.00 97.62 83 ARG A N 1
ATOM 643 C CA . ARG A 1 83 ? 5.344 2.352 -2.030 1.00 97.62 83 ARG A CA 1
ATOM 644 C C . ARG A 1 83 ? 6.769 2.847 -2.244 1.00 97.62 83 ARG A C 1
ATOM 646 O O . ARG A 1 83 ? 6.997 3.738 -3.059 1.00 97.62 83 ARG A O 1
ATOM 653 N N . GLU A 1 84 ? 7.732 2.236 -1.560 1.00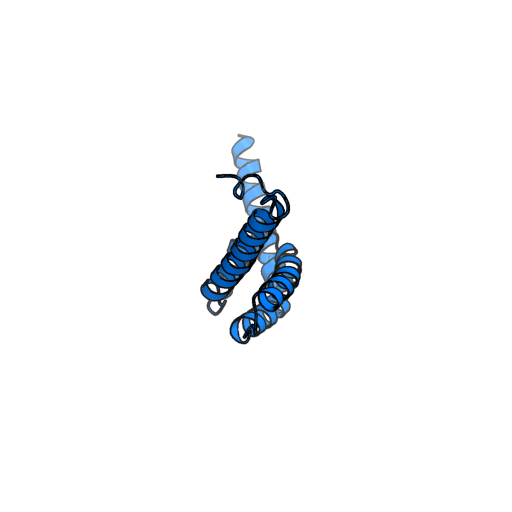 97.88 84 GLU A N 1
ATOM 654 C CA . GLU A 1 84 ? 9.143 2.585 -1.695 1.00 97.88 84 GLU A CA 1
ATOM 655 C C . GLU A 1 84 ? 9.670 2.309 -3.111 1.00 97.88 84 GLU A C 1
ATOM 657 O O . GLU A 1 84 ? 10.387 3.131 -3.679 1.00 97.88 84 GLU A O 1
ATOM 662 N N . CYS A 1 85 ? 9.293 1.181 -3.714 1.00 97.56 85 CYS A N 1
ATOM 663 C CA . CYS A 1 85 ? 9.683 0.838 -5.078 1.00 97.56 85 CYS A CA 1
ATOM 664 C C . CYS A 1 85 ? 9.145 1.854 -6.100 1.00 97.56 85 CYS A C 1
ATOM 666 O O . CYS A 1 85 ? 9.914 2.344 -6.932 1.00 97.56 85 CYS A O 1
ATOM 668 N N . ALA A 1 86 ? 7.865 2.228 -5.997 1.00 96.75 86 ALA A N 1
ATOM 669 C CA . ALA A 1 86 ? 7.253 3.241 -6.856 1.00 96.75 86 ALA A CA 1
ATOM 670 C C . ALA A 1 86 ? 7.915 4.622 -6.687 1.00 96.75 86 ALA A C 1
ATOM 672 O O . ALA A 1 86 ? 8.191 5.299 -7.678 1.00 96.75 86 ALA A O 1
ATOM 673 N N . ALA A 1 87 ? 8.219 5.024 -5.448 1.00 96.00 87 ALA A N 1
ATOM 674 C CA . ALA A 1 87 ? 8.917 6.278 -5.166 1.00 96.00 87 ALA A CA 1
ATOM 675 C C . ALA A 1 87 ? 10.332 6.288 -5.768 1.00 96.00 87 ALA A C 1
ATOM 677 O O . ALA A 1 87 ? 10.663 7.175 -6.549 1.00 96.00 87 ALA A O 1
ATOM 678 N N . ARG A 1 88 ? 11.131 5.244 -5.514 1.00 96.88 88 ARG A N 1
ATOM 679 C CA . ARG A 1 88 ? 12.497 5.125 -6.054 1.00 96.88 88 ARG A CA 1
ATOM 680 C C . ARG A 1 88 ? 12.526 5.116 -7.584 1.00 96.88 88 ARG A C 1
ATOM 682 O O . ARG A 1 88 ? 13.437 5.679 -8.184 1.00 96.88 88 ARG A O 1
ATOM 689 N N . SER A 1 89 ? 11.546 4.481 -8.225 1.00 95.56 89 SER A N 1
ATOM 690 C CA . SER A 1 89 ? 11.405 4.494 -9.686 1.00 95.56 89 SER A CA 1
ATOM 691 C C . SER A 1 89 ? 11.200 5.907 -10.228 1.00 95.56 89 SER A C 1
ATOM 693 O O . SER A 1 89 ? 11.854 6.314 -11.194 1.00 95.56 89 SER A O 1
ATOM 695 N N . ARG A 1 90 ? 10.327 6.680 -9.571 1.00 93.88 90 ARG A N 1
ATOM 696 C CA . ARG A 1 90 ? 10.091 8.084 -9.903 1.00 93.88 90 ARG A CA 1
ATOM 697 C C . ARG A 1 90 ? 11.359 8.914 -9.732 1.00 93.88 90 ARG A C 1
ATOM 699 O O . ARG A 1 90 ? 11.724 9.612 -10.673 1.00 93.88 90 ARG A O 1
ATOM 706 N N . ASP A 1 91 ? 12.059 8.769 -8.610 1.00 94.62 91 ASP A N 1
ATOM 707 C CA . ASP A 1 91 ? 13.308 9.493 -8.347 1.00 94.62 91 ASP A CA 1
ATOM 708 C C . ASP A 1 91 ? 14.339 9.237 -9.456 1.00 94.62 91 ASP A C 1
ATOM 710 O O . ASP A 1 91 ? 14.905 10.169 -10.027 1.00 94.62 91 ASP A O 1
ATOM 714 N N . VAL A 1 92 ? 14.541 7.970 -9.837 1.00 92.75 92 VAL A N 1
ATOM 715 C CA . VAL A 1 92 ? 15.460 7.603 -10.926 1.00 92.75 92 VAL A CA 1
ATOM 716 C C . VAL A 1 92 ? 15.021 8.217 -12.258 1.00 92.75 92 VAL A C 1
ATOM 718 O O . VAL A 1 92 ? 15.860 8.721 -13.005 1.00 92.75 92 VAL A O 1
ATOM 721 N N . ARG A 1 93 ? 13.721 8.219 -12.571 1.00 92.25 93 ARG A N 1
ATOM 722 C CA . ARG A 1 93 ? 13.187 8.831 -13.799 1.00 92.25 93 ARG A CA 1
ATOM 723 C C . ARG A 1 93 ? 13.414 10.339 -13.832 1.00 92.25 93 ARG A C 1
ATOM 725 O O . ARG A 1 93 ? 13.806 10.874 -14.871 1.00 92.25 93 ARG A O 1
ATOM 732 N N . GLU A 1 94 ? 13.191 11.019 -12.715 1.00 91.56 94 GLU A N 1
ATOM 733 C CA . GLU A 1 94 ? 13.438 12.455 -12.570 1.00 91.56 94 GLU A CA 1
ATOM 734 C C . GLU A 1 94 ? 14.929 12.773 -12.708 1.00 91.56 94 GLU A C 1
ATOM 736 O O . GLU A 1 94 ? 15.302 13.690 -13.444 1.00 91.56 94 GLU A O 1
ATOM 741 N N . MET A 1 95 ? 15.801 11.957 -12.110 1.00 91.94 95 MET A N 1
ATOM 742 C CA . MET A 1 95 ? 17.248 12.066 -12.293 1.00 91.94 95 MET A CA 1
ATOM 743 C C . MET A 1 95 ? 17.633 11.916 -13.765 1.00 91.94 95 MET A C 1
ATOM 745 O O . MET A 1 95 ? 18.296 12.795 -14.306 1.00 91.94 95 MET A O 1
ATOM 749 N N . VAL A 1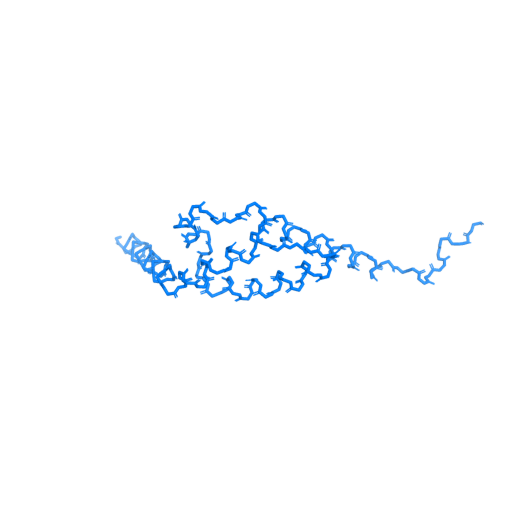 96 ? 17.178 10.862 -14.445 1.00 89.19 96 VAL A N 1
ATOM 750 C CA . VAL A 1 96 ? 17.469 10.640 -15.873 1.00 89.19 96 VAL A CA 1
ATOM 751 C C . VAL A 1 96 ? 16.964 11.793 -16.742 1.00 89.19 96 VAL A C 1
ATOM 753 O O . VAL A 1 96 ? 17.661 12.202 -17.664 1.00 89.19 96 VAL A O 1
ATOM 756 N N . THR A 1 97 ? 15.790 12.344 -16.434 1.00 88.38 97 THR A N 1
ATOM 757 C CA . THR A 1 97 ? 15.208 13.479 -17.169 1.00 88.38 97 THR A CA 1
ATOM 758 C C . THR A 1 97 ? 15.983 14.777 -16.937 1.00 88.38 97 THR A C 1
ATOM 760 O O . THR A 1 97 ? 16.144 15.572 -17.859 1.00 88.38 97 THR A O 1
ATOM 763 N N . SER A 1 98 ? 16.464 15.005 -15.711 1.00 87.56 98 SER A N 1
ATOM 764 C CA . SER A 1 98 ? 17.259 16.192 -15.366 1.00 87.56 98 SER A CA 1
ATOM 765 C C . SER A 1 98 ? 18.694 16.128 -15.895 1.00 87.56 98 SER A C 1
ATOM 767 O O . SER A 1 98 ? 19.333 17.165 -16.086 1.00 87.56 98 SER A O 1
ATOM 769 N N . LEU A 1 99 ? 19.204 14.923 -16.166 1.00 84.38 99 LEU A N 1
ATOM 770 C CA . LEU A 1 99 ? 20.472 14.740 -16.851 1.00 84.38 99 LEU A CA 1
ATOM 771 C C . LEU A 1 99 ? 20.329 15.166 -18.316 1.00 84.38 99 LEU A C 1
ATOM 773 O O . LEU A 1 99 ? 19.574 14.596 -19.097 1.00 84.38 99 LEU A O 1
ATOM 777 N N . ASP A 1 100 ? 21.129 16.153 -18.708 1.00 68.38 100 ASP A N 1
ATOM 778 C CA . ASP A 1 100 ? 21.285 16.593 -20.092 1.00 68.38 100 ASP A CA 1
ATOM 779 C C . ASP A 1 100 ? 22.129 15.568 -20.874 1.00 68.38 100 ASP A C 1
ATOM 781 O O . ASP A 1 100 ? 23.278 15.814 -21.247 1.00 68.38 100 ASP A O 1
ATOM 785 N N . VAL A 1 101 ? 21.571 14.367 -21.073 1.00 63.03 101 VAL A N 1
ATOM 786 C CA . VAL A 1 101 ? 22.220 13.237 -21.765 1.00 63.03 101 VAL A CA 1
ATOM 787 C C . VAL A 1 101 ? 22.614 13.592 -23.204 1.00 63.03 101 VAL A C 1
ATOM 789 O O . VAL A 1 101 ? 23.518 12.977 -23.769 1.00 63.03 101 VAL A O 1
ATOM 792 N N . ALA A 1 102 ? 21.955 14.597 -23.788 1.00 64.31 102 ALA A N 1
ATOM 793 C CA . ALA A 1 102 ? 22.202 15.092 -25.136 1.00 64.31 102 ALA A CA 1
ATOM 794 C C . ALA A 1 102 ? 23.340 16.122 -25.213 1.00 64.31 102 ALA A C 1
ATOM 796 O O . ALA A 1 102 ? 23.853 16.373 -26.306 1.00 64.31 102 ALA A O 1
ATOM 797 N N . SER A 1 103 ? 23.770 16.715 -24.095 1.00 60.50 103 SER A N 1
ATOM 798 C CA . SER A 1 103 ? 24.818 17.728 -24.132 1.00 60.50 103 SER A CA 1
ATOM 799 C C . SER A 1 103 ? 26.213 17.123 -23.964 1.00 60.50 103 SER A C 1
ATOM 801 O O . SER A 1 103 ? 26.524 16.509 -22.940 1.00 60.50 103 SER A O 1
ATOM 803 N N . PRO A 1 104 ? 27.115 17.327 -24.941 1.00 60.31 104 PRO A N 1
ATOM 804 C CA . PRO A 1 104 ? 28.430 16.697 -24.981 1.00 60.31 104 PRO A CA 1
ATOM 805 C C . PRO A 1 104 ? 29.451 17.384 -24.060 1.00 60.31 104 PRO A C 1
ATOM 807 O O . PRO A 1 104 ? 30.651 17.303 -24.309 1.00 60.31 104 PRO A O 1
ATOM 810 N N . LYS A 1 105 ? 29.011 18.044 -22.978 1.00 63.75 105 LYS A N 1
ATOM 811 C CA . LYS A 1 105 ? 29.865 18.810 -22.041 1.00 63.75 105 LYS A CA 1
ATOM 812 C C . LYS A 1 105 ? 30.973 17.949 -21.411 1.00 63.75 105 LYS A C 1
ATOM 814 O O . LYS A 1 105 ? 31.976 18.474 -20.950 1.00 63.75 105 LYS A O 1
ATOM 819 N N . TRP A 1 106 ? 30.794 16.629 -21.419 1.00 64.75 106 TRP A N 1
ATOM 820 C CA . TRP A 1 106 ? 31.722 15.620 -20.906 1.00 64.75 106 TRP A CA 1
ATOM 821 C C . TRP A 1 106 ? 32.569 14.923 -21.994 1.00 64.75 106 TRP A C 1
ATOM 823 O O . TRP A 1 106 ? 33.426 14.113 -21.654 1.00 64.75 106 TRP A O 1
ATOM 833 N N . ARG A 1 107 ? 32.351 15.208 -23.291 1.00 59.25 107 ARG A N 1
ATOM 834 C CA . ARG A 1 107 ? 33.065 14.577 -24.427 1.00 59.25 107 ARG A CA 1
ATOM 835 C C . ARG A 1 107 ? 34.252 15.377 -24.967 1.00 59.25 107 ARG A C 1
ATOM 837 O O . ARG A 1 107 ? 34.980 14.862 -25.808 1.00 59.25 107 ARG A O 1
ATOM 844 N N . THR A 1 108 ? 34.464 16.608 -24.514 1.00 63.00 108 THR A N 1
ATOM 845 C CA . THR A 1 108 ? 35.638 17.408 -24.889 1.00 63.00 108 THR A CA 1
ATOM 846 C C . THR A 1 108 ? 36.683 17.352 -23.783 1.00 63.00 108 THR A C 1
ATOM 848 O O . THR A 1 108 ? 36.640 18.150 -22.844 1.00 63.00 108 THR A O 1
ATOM 851 N N . ARG A 1 109 ? 37.613 16.402 -23.893 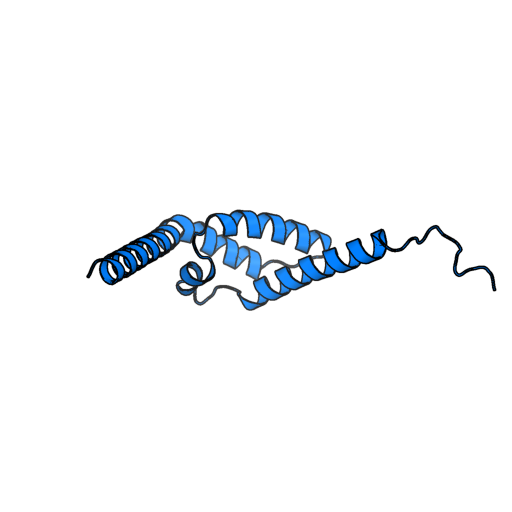1.00 52.66 109 ARG A N 1
ATOM 852 C CA . ARG A 1 109 ? 38.914 16.446 -23.225 1.00 52.66 109 ARG A CA 1
ATOM 853 C C . ARG A 1 109 ? 39.983 15.881 -24.144 1.00 52.66 109 ARG A C 1
ATOM 855 O O . ARG A 1 109 ? 39.665 14.900 -24.848 1.00 52.66 109 ARG A O 1
#

Organism: NCBI:txid464990

Sequence (109 aa):
MGLVKEELEGRSAYQKQVASDREAYKGMLGELGREVAAFSPADVADVERFMGAFEDKMALLSDENMVLKAFPDWPSRKVEMLRECAARSRDVREMVTSLDVASPKWRTR